Protein AF-A0A2S8FMN2-F1 (afdb_monomer)

Secondary structure (DSSP, 8-state):
---TTSPPHHHHHHHTT----TTPPEEEETTTTEEEETTTS-HHHHHHHHHTT--HHHHHHHHHHHHHHT---GGGHHHHHHHHHH-TT-GGG-GGGS-GGGHHHHHHHHHHHHHHHHHHHHHHHGGGS--

Organism: NCBI:txid124

Structure (mmCIF, N/CA/C/O backbone):
data_AF-A0A2S8FMN2-F1
#
_entry.id   AF-A0A2S8FMN2-F1
#
loop_
_atom_site.group_PDB
_atom_site.id
_atom_site.type_symbol
_atom_site.label_atom_id
_atom_site.label_alt_id
_atom_site.label_comp_id
_atom_site.label_asym_id
_atom_site.label_entity_id
_atom_site.label_seq_id
_atom_site.pdbx_PDB_ins_code
_atom_site.Cartn_x
_atom_site.Cartn_y
_atom_site.Cartn_z
_atom_site.occupancy
_atom_site.B_iso_or_equiv
_atom_site.auth_seq_id
_atom_site.auth_comp_id
_atom_site.auth_asym_id
_atom_site.auth_atom_id
_atom_site.pdbx_PDB_model_num
ATOM 1 N N . MET A 1 1 ? -22.040 7.533 -7.690 1.00 40.31 1 MET A N 1
ATOM 2 C CA . MET A 1 1 ? -21.373 7.038 -8.915 1.00 40.31 1 MET A CA 1
ATOM 3 C C . MET A 1 1 ? -20.176 6.233 -8.453 1.00 40.31 1 MET A C 1
ATOM 5 O O . MET A 1 1 ? -19.415 6.771 -7.662 1.00 40.31 1 MET A O 1
ATOM 9 N N . ASN A 1 2 ? -20.034 4.972 -8.866 1.00 47.88 2 ASN A N 1
ATOM 10 C CA . ASN A 1 2 ? -18.828 4.205 -8.551 1.00 47.88 2 ASN A CA 1
ATOM 11 C C . ASN A 1 2 ? -17.674 4.810 -9.349 1.00 47.88 2 ASN A C 1
ATOM 13 O O . ASN A 1 2 ? -17.730 4.845 -10.579 1.00 47.88 2 ASN A O 1
ATOM 17 N N . HIS A 1 3 ? -16.672 5.348 -8.658 1.00 57.38 3 HIS A N 1
ATOM 18 C CA . HIS A 1 3 ? -15.446 5.790 -9.309 1.00 57.38 3 HIS A CA 1
ATOM 19 C C . HIS A 1 3 ? -14.812 4.557 -9.979 1.00 57.38 3 HIS A C 1
ATOM 21 O O . HIS A 1 3 ? -14.766 3.506 -9.341 1.00 57.38 3 HIS A O 1
ATOM 27 N N . PRO A 1 4 ? -14.294 4.630 -11.220 1.00 69.88 4 PRO A N 1
ATOM 28 C CA . PRO A 1 4 ? -13.715 3.465 -11.911 1.00 69.88 4 PRO A CA 1
ATOM 29 C C . PRO A 1 4 ? -12.499 2.846 -11.195 1.00 69.88 4 PRO A C 1
ATOM 31 O O . PRO A 1 4 ? -11.974 1.826 -11.631 1.00 69.88 4 PRO A O 1
ATOM 34 N N . TRP A 1 5 ? -12.055 3.462 -10.101 1.00 80.75 5 TRP A N 1
ATOM 35 C CA . TRP A 1 5 ? -10.858 3.114 -9.352 1.00 80.75 5 TRP A CA 1
ATOM 36 C C . TRP A 1 5 ? -11.157 2.512 -7.974 1.00 80.75 5 TRP A C 1
ATOM 38 O O . TRP A 1 5 ? -10.211 2.305 -7.228 1.00 80.75 5 TRP A O 1
ATOM 48 N N . THR A 1 6 ? -12.422 2.246 -7.614 1.00 93.44 6 THR A N 1
ATOM 49 C CA . THR A 1 6 ? -12.790 1.607 -6.334 1.00 93.44 6 THR A CA 1
ATOM 50 C C . THR A 1 6 ? -12.720 0.081 -6.406 1.00 93.44 6 THR A C 1
ATOM 52 O O . THR A 1 6 ? -12.839 -0.520 -7.478 1.00 93.44 6 THR A O 1
ATOM 55 N N . PHE A 1 7 ? -12.547 -0.567 -5.257 1.00 96.00 7 PHE A N 1
ATOM 56 C CA . PHE A 1 7 ? -12.571 -2.020 -5.140 1.00 96.00 7 PHE A CA 1
ATOM 57 C C . PHE A 1 7 ? -13.982 -2.580 -5.356 1.00 96.00 7 PHE A C 1
ATOM 59 O O . PHE A 1 7 ? -14.956 -1.985 -4.874 1.00 96.00 7 PHE A O 1
ATOM 66 N N . PRO A 1 8 ? -14.107 -3.738 -6.031 1.00 95.06 8 PRO A N 1
ATOM 67 C CA . PRO A 1 8 ? -15.348 -4.499 -6.048 1.00 95.06 8 PRO A CA 1
ATOM 68 C C . PRO A 1 8 ? -15.631 -5.088 -4.657 1.00 95.06 8 PRO A C 1
ATOM 70 O O . PRO A 1 8 ? -14.708 -5.361 -3.888 1.00 95.06 8 PRO A O 1
ATOM 73 N N . GLU A 1 9 ? -16.906 -5.333 -4.349 1.00 96.00 9 GLU A N 1
ATOM 74 C CA . GLU A 1 9 ? -17.330 -5.839 -3.031 1.00 96.00 9 GLU A CA 1
ATOM 75 C C . GLU A 1 9 ? -16.661 -7.169 -2.659 1.00 96.00 9 GLU A C 1
ATOM 77 O O . GLU A 1 9 ? -16.326 -7.382 -1.501 1.00 96.00 9 GLU A O 1
ATOM 82 N N . GLU A 1 10 ? -16.396 -8.044 -3.631 1.00 97.12 10 GLU A N 1
ATOM 83 C CA . GLU A 1 10 ? -15.685 -9.305 -3.391 1.00 97.12 10 GLU A CA 1
ATOM 84 C C . GLU A 1 10 ? -14.276 -9.078 -2.820 1.00 97.12 10 GLU A C 1
ATOM 86 O O . GLU A 1 10 ? -13.865 -9.763 -1.886 1.00 97.12 10 GLU A O 1
ATOM 91 N N . VAL A 1 11 ? -13.559 -8.059 -3.309 1.00 97.69 11 VAL A N 1
ATOM 92 C CA . VAL A 1 11 ? -12.251 -7.687 -2.754 1.00 97.69 11 VAL A CA 1
ATOM 93 C C . VAL A 1 11 ? -12.418 -7.088 -1.363 1.00 97.69 11 VAL A C 1
ATOM 95 O O . VAL A 1 11 ? -11.696 -7.477 -0.449 1.00 97.69 11 VAL A O 1
ATOM 98 N N . LEU A 1 12 ? -13.391 -6.194 -1.166 1.00 98.31 12 LEU A N 1
ATOM 99 C CA . LEU A 1 12 ? -13.661 -5.595 0.147 1.00 98.31 12 LEU A CA 1
ATOM 100 C C . LEU A 1 12 ? -13.991 -6.661 1.199 1.00 98.31 12 LEU A C 1
ATOM 102 O O . LEU A 1 12 ? -13.488 -6.594 2.317 1.00 98.31 12 LEU A O 1
ATOM 106 N N . ALA A 1 13 ? -14.771 -7.684 0.843 1.00 98.31 13 ALA A N 1
ATOM 107 C CA . ALA A 1 13 ? -15.100 -8.795 1.729 1.00 98.31 13 ALA A CA 1
ATOM 108 C C . ALA A 1 13 ? -13.857 -9.570 2.202 1.00 98.31 13 ALA A C 1
ATOM 110 O O . ALA A 1 13 ? -13.825 -10.017 3.351 1.00 98.31 13 ALA A O 1
ATOM 111 N N . ILE A 1 14 ? -12.833 -9.693 1.352 1.00 98.38 14 ILE A N 1
ATOM 112 C CA . ILE A 1 14 ? -11.540 -10.297 1.705 1.00 98.38 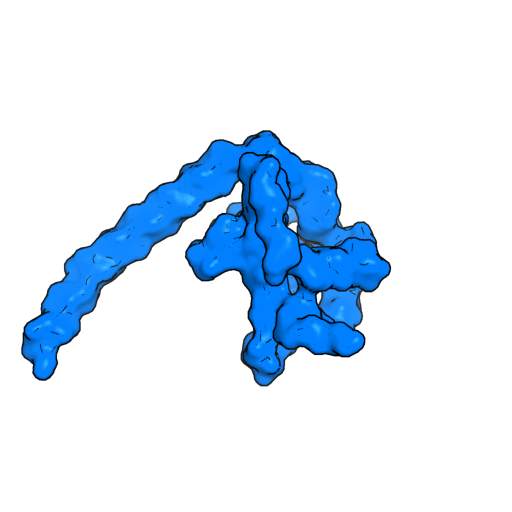14 ILE A CA 1
ATOM 113 C C . ILE A 1 14 ? -10.718 -9.324 2.560 1.00 98.38 14 ILE A C 1
ATOM 115 O O . ILE A 1 14 ? -10.200 -9.706 3.608 1.00 98.38 14 ILE A O 1
ATOM 119 N N . LEU A 1 15 ? -10.631 -8.050 2.165 1.00 98.50 15 LEU A N 1
ATOM 120 C CA . LEU A 1 15 ? -9.837 -7.046 2.882 1.00 98.50 15 LEU A CA 1
ATOM 121 C C . LEU A 1 15 ? -10.352 -6.794 4.305 1.00 98.50 15 LEU A C 1
ATOM 123 O O . LEU A 1 15 ? -9.543 -6.625 5.217 1.00 98.50 15 LEU A O 1
ATOM 127 N N . ARG A 1 16 ? -11.668 -6.876 4.545 1.00 98.44 16 ARG A N 1
ATOM 128 C CA . ARG A 1 16 ? -12.260 -6.809 5.898 1.00 98.44 16 ARG A CA 1
ATOM 129 C C . ARG A 1 16 ? -11.761 -7.907 6.845 1.00 98.44 16 ARG A C 1
ATOM 131 O O . ARG A 1 16 ? -11.873 -7.740 8.055 1.00 98.44 16 ARG A O 1
ATOM 138 N N . GLN A 1 17 ? -11.237 -9.013 6.316 1.00 98.06 17 GLN A N 1
ATOM 139 C CA . GLN A 1 17 ? -10.736 -10.148 7.099 1.00 98.06 17 GLN A CA 1
ATOM 140 C C . GLN A 1 17 ? -9.226 -10.077 7.351 1.00 98.06 17 GLN A C 1
ATOM 142 O O . GLN A 1 17 ? -8.693 -10.898 8.095 1.00 98.06 17 GLN A O 1
ATOM 147 N N . THR A 1 18 ? -8.526 -9.120 6.735 1.00 98.00 18 THR A N 1
ATOM 148 C CA . THR A 1 18 ? -7.088 -8.943 6.957 1.00 98.00 18 THR A CA 1
ATOM 149 C C . THR A 1 18 ? -6.805 -8.558 8.404 1.00 98.00 18 THR A C 1
ATOM 151 O O . THR A 1 18 ? -7.567 -7.838 9.051 1.00 98.00 18 THR A O 1
ATOM 154 N N . THR A 1 19 ? -5.682 -9.045 8.919 1.00 97.62 19 THR A N 1
ATOM 155 C CA . THR A 1 19 ? -5.243 -8.784 10.287 1.00 97.62 19 THR A CA 1
ATOM 156 C C . THR A 1 19 ? -3.818 -8.284 10.268 1.00 97.62 19 THR A C 1
ATOM 158 O O . THR A 1 19 ? -2.989 -8.804 9.525 1.00 97.62 19 THR A O 1
ATOM 161 N N . TRP A 1 20 ? -3.530 -7.301 11.113 1.00 97.81 20 TRP A N 1
ATOM 162 C CA . TRP A 1 20 ? -2.186 -6.760 11.242 1.00 97.81 20 TRP A CA 1
ATOM 163 C C . TRP A 1 20 ? -1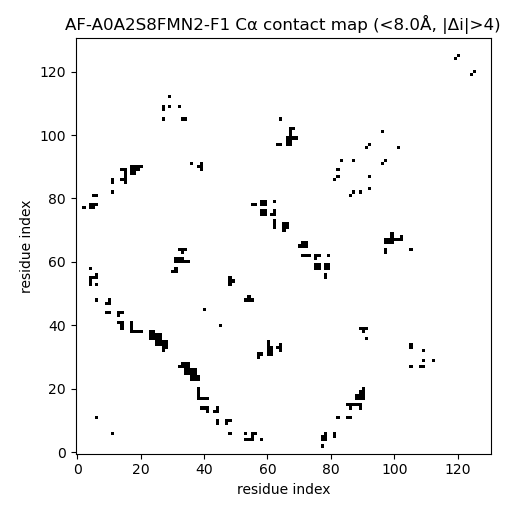.193 -7.836 11.687 1.00 97.81 20 TRP A C 1
ATOM 165 O O . TRP A 1 20 ? -1.401 -8.496 12.706 1.00 97.81 20 TRP A O 1
ATOM 175 N N . ASP A 1 21 ? -0.091 -7.950 10.950 1.00 97.75 21 ASP A N 1
ATOM 176 C CA . ASP A 1 21 ? 1.053 -8.773 11.315 1.00 97.75 21 ASP A CA 1
ATOM 177 C C . ASP A 1 21 ? 2.264 -7.874 11.643 1.00 97.75 21 ASP A C 1
ATOM 179 O O . ASP A 1 21 ? 2.783 -7.179 10.762 1.00 97.75 21 ASP A O 1
ATOM 183 N N . PRO A 1 22 ? 2.777 -7.874 12.891 1.00 96.44 22 PRO A N 1
ATOM 184 C CA . PRO A 1 22 ? 3.993 -7.136 13.238 1.00 96.44 22 PRO A CA 1
ATOM 185 C C . PRO A 1 22 ? 5.243 -7.635 12.497 1.00 96.44 22 PRO A C 1
ATOM 187 O O . PRO A 1 22 ? 6.257 -6.940 12.488 1.00 96.44 22 PRO A O 1
ATOM 190 N N . LYS A 1 23 ? 5.196 -8.829 11.894 1.00 97.75 23 LYS A N 1
ATOM 191 C CA . LYS A 1 23 ? 6.275 -9.409 11.083 1.00 97.75 23 LYS A CA 1
ATOM 192 C C . LYS A 1 23 ? 6.076 -9.189 9.582 1.00 97.75 23 LYS A C 1
ATOM 194 O O . LYS A 1 23 ? 6.871 -9.713 8.799 1.00 97.75 23 LYS A O 1
ATOM 199 N N . ALA A 1 24 ? 5.059 -8.422 9.179 1.00 98.19 24 ALA A N 1
ATOM 200 C CA . ALA A 1 24 ? 4.801 -8.134 7.777 1.00 98.19 24 ALA A CA 1
ATOM 201 C C . ALA A 1 24 ? 6.025 -7.498 7.107 1.00 98.19 24 ALA A C 1
ATOM 203 O O . ALA A 1 24 ? 6.618 -6.538 7.608 1.00 98.19 24 ALA A O 1
ATOM 204 N N . ILE A 1 25 ? 6.388 -8.029 5.944 1.00 97.75 25 ILE A N 1
ATOM 205 C CA . ILE A 1 25 ? 7.535 -7.560 5.173 1.00 97.75 25 ILE A CA 1
ATOM 206 C C . ILE A 1 25 ? 7.083 -6.383 4.313 1.00 97.75 25 ILE A C 1
ATOM 208 O O . ILE A 1 25 ? 6.088 -6.485 3.598 1.00 97.75 25 ILE A O 1
ATOM 212 N N . CYS A 1 26 ? 7.834 -5.284 4.368 1.00 97.69 26 CYS A N 1
ATOM 213 C CA . CYS A 1 26 ? 7.642 -4.127 3.500 1.00 97.69 26 CYS A CA 1
ATOM 214 C C . CYS A 1 26 ? 8.412 -4.319 2.186 1.00 97.69 26 CYS A C 1
ATOM 216 O O . CYS A 1 26 ? 9.622 -4.564 2.192 1.00 97.69 26 CYS A O 1
ATOM 218 N N . ILE A 1 27 ? 7.713 -4.191 1.063 1.00 96.88 27 ILE A N 1
ATOM 219 C CA . ILE A 1 27 ? 8.267 -4.214 -0.290 1.00 96.88 27 ILE A CA 1
ATOM 220 C C . ILE A 1 27 ? 7.874 -2.941 -1.041 1.00 96.88 27 ILE A C 1
ATOM 222 O O . ILE A 1 27 ? 6.924 -2.253 -0.684 1.00 96.88 27 ILE A O 1
ATOM 22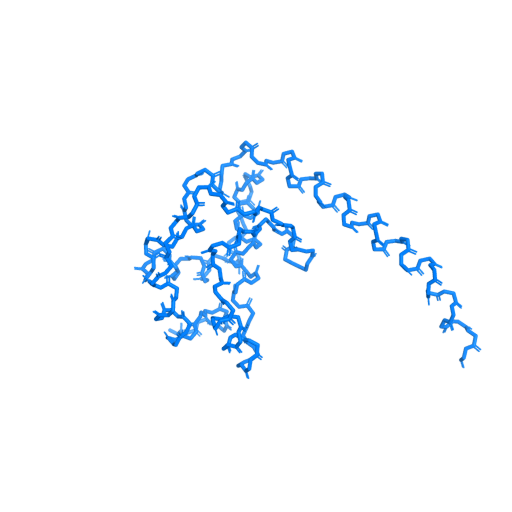6 N N . PHE A 1 28 ? 8.611 -2.620 -2.101 1.00 97.69 28 PHE A N 1
ATOM 227 C CA . PHE A 1 28 ? 8.313 -1.479 -2.962 1.00 97.69 28 PHE A CA 1
ATOM 228 C C . PHE A 1 28 ? 7.625 -1.945 -4.242 1.00 97.69 28 PHE A C 1
ATOM 230 O O . PHE A 1 28 ? 8.193 -2.750 -4.986 1.00 97.69 28 PHE A O 1
ATOM 237 N N . ASP A 1 29 ? 6.427 -1.424 -4.508 1.00 96.94 29 ASP A N 1
ATOM 238 C CA . ASP A 1 29 ? 5.740 -1.609 -5.782 1.00 96.94 29 ASP A CA 1
ATOM 239 C C . ASP A 1 29 ? 6.172 -0.513 -6.761 1.00 96.94 29 ASP A C 1
ATOM 241 O O . ASP A 1 29 ? 5.757 0.643 -6.663 1.00 96.94 29 ASP A O 1
ATOM 245 N N . GLY A 1 30 ? 7.021 -0.883 -7.720 1.00 95.25 30 GLY A N 1
ATOM 246 C CA . GLY A 1 30 ? 7.605 0.070 -8.665 1.00 95.25 30 GLY A CA 1
ATOM 247 C C . GLY A 1 30 ? 6.615 0.689 -9.651 1.00 95.25 30 GLY A C 1
ATOM 248 O O . GLY A 1 30 ? 6.911 1.743 -10.203 1.00 95.25 30 GLY A O 1
ATOM 249 N N . VAL A 1 31 ? 5.447 0.073 -9.866 1.00 93.94 31 VAL A N 1
ATOM 250 C CA . VAL A 1 31 ? 4.421 0.616 -10.772 1.00 93.94 31 VAL A CA 1
ATOM 251 C C . VAL A 1 31 ? 3.623 1.724 -10.092 1.00 93.94 31 VAL A C 1
ATOM 253 O O . VAL A 1 31 ? 3.355 2.753 -10.705 1.00 93.94 31 VAL A O 1
ATOM 256 N N . SER A 1 32 ? 3.259 1.529 -8.827 1.00 95.69 32 SER A N 1
ATOM 257 C CA . SER A 1 32 ? 2.525 2.524 -8.036 1.00 95.69 32 SER A CA 1
ATOM 258 C C . SER A 1 32 ? 3.448 3.562 -7.400 1.00 95.69 32 SER A C 1
ATOM 260 O O . SER A 1 32 ? 2.985 4.614 -6.969 1.00 95.69 32 SER A O 1
ATOM 262 N N . GLY A 1 33 ? 4.746 3.257 -7.300 1.00 97.00 33 GLY A N 1
ATOM 263 C CA . GLY A 1 33 ? 5.722 4.082 -6.596 1.00 97.00 33 GLY A CA 1
ATOM 264 C C . GLY A 1 33 ? 5.517 4.086 -5.079 1.00 97.00 33 GLY A C 1
ATOM 265 O O . GLY A 1 33 ? 5.880 5.061 -4.430 1.00 97.00 33 GLY A O 1
ATOM 266 N N . GLY A 1 34 ? 4.913 3.033 -4.517 1.00 97.62 34 GLY A N 1
ATOM 267 C CA . GLY A 1 34 ? 4.501 2.972 -3.113 1.00 97.62 34 GLY A CA 1
ATOM 268 C C . GLY A 1 34 ? 5.081 1.788 -2.345 1.00 97.62 34 GLY A C 1
ATOM 269 O O . GLY A 1 34 ? 5.528 0.796 -2.921 1.00 97.62 34 GLY A O 1
ATOM 270 N N . LEU A 1 35 ? 5.067 1.899 -1.017 1.00 98.44 35 LEU A N 1
ATOM 271 C CA . LEU A 1 35 ? 5.404 0.806 -0.101 1.00 98.44 35 LEU A CA 1
ATOM 272 C C . LEU A 1 35 ? 4.184 -0.089 0.096 1.00 98.44 35 LEU A C 1
ATOM 274 O O . LEU A 1 35 ? 3.089 0.439 0.260 1.00 98.44 35 LEU A O 1
ATOM 278 N N . LEU A 1 36 ? 4.375 -1.403 0.111 1.00 98.19 36 LEU A N 1
ATOM 279 C CA . LEU A 1 36 ? 3.355 -2.439 0.268 1.00 98.19 36 LEU A CA 1
ATOM 280 C C . LEU A 1 36 ? 3.808 -3.425 1.351 1.00 98.19 36 LEU A C 1
ATOM 282 O O . LEU A 1 36 ? 4.937 -3.910 1.307 1.00 98.19 36 LEU A O 1
ATOM 286 N N . TRP A 1 37 ? 2.930 -3.754 2.296 1.00 98.50 37 TRP A N 1
ATOM 287 C CA . TRP A 1 37 ? 3.211 -4.754 3.328 1.00 98.50 37 TRP A CA 1
ATOM 288 C C . TRP A 1 37 ? 2.540 -6.087 3.005 1.00 98.50 37 TRP A C 1
ATOM 290 O O . TRP A 1 37 ? 1.437 -6.130 2.462 1.00 98.50 37 TRP A O 1
ATOM 300 N N . SER A 1 38 ? 3.204 -7.187 3.360 1.00 98.06 38 SER A N 1
ATOM 301 C CA . SER A 1 38 ? 2.765 -8.544 3.011 1.00 98.06 38 SER A CA 1
ATOM 302 C C . SER A 1 38 ? 1.426 -8.976 3.6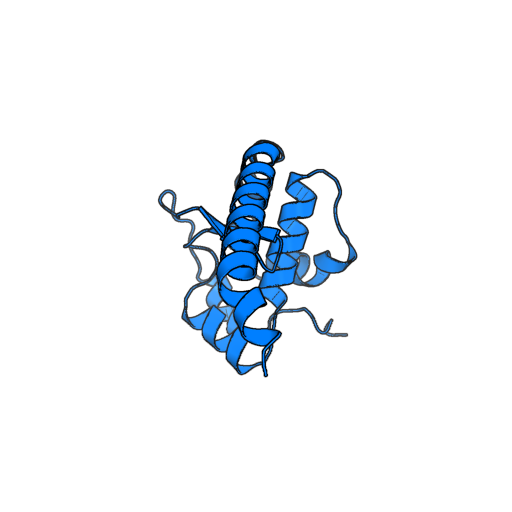25 1.00 98.06 38 SER A C 1
ATOM 304 O O . SER A 1 38 ? 0.862 -9.968 3.179 1.00 98.06 38 SER A O 1
ATOM 306 N N . ASP A 1 39 ? 0.923 -8.267 4.637 1.00 98.31 39 ASP A N 1
ATOM 307 C CA . ASP A 1 39 ? -0.361 -8.528 5.304 1.00 98.31 39 ASP A CA 1
ATOM 308 C C . ASP A 1 39 ? -1.530 -7.691 4.747 1.00 98.31 39 ASP A C 1
ATOM 310 O O . ASP A 1 39 ? -2.656 -7.804 5.226 1.00 98.31 39 ASP A O 1
ATOM 314 N N . GLU A 1 40 ? -1.288 -6.839 3.747 1.00 98.19 40 GLU A N 1
ATOM 315 C CA . GLU A 1 40 ? -2.295 -5.899 3.244 1.00 98.19 40 GLU A CA 1
ATOM 316 C C . GLU A 1 40 ? -3.207 -6.485 2.173 1.00 98.19 40 GLU A C 1
ATOM 318 O O . GLU A 1 40 ? -4.397 -6.180 2.146 1.00 98.19 40 GLU A O 1
ATOM 323 N N . TYR A 1 41 ? -2.663 -7.302 1.277 1.00 97.25 41 TYR A N 1
ATOM 324 C CA . TYR A 1 41 ? -3.404 -7.838 0.141 1.00 97.25 41 TYR A CA 1
ATOM 325 C C . TYR A 1 41 ? -3.187 -9.346 0.049 1.00 97.25 41 TYR A C 1
ATOM 327 O O . TYR A 1 41 ? -2.201 -9.787 -0.550 1.00 97.25 41 TYR A O 1
ATOM 335 N N . PRO A 1 42 ? -4.099 -10.147 0.631 1.00 97.12 42 PRO A N 1
ATOM 336 C CA . PRO A 1 42 ? -4.085 -11.591 0.466 1.00 97.12 42 PRO A CA 1
ATOM 337 C C . PRO A 1 42 ? -4.089 -11.981 -1.023 1.00 97.12 42 PRO A C 1
ATOM 339 O O . PRO A 1 42 ? -4.685 -11.262 -1.839 1.00 97.12 42 PRO A O 1
ATOM 342 N N . PRO A 1 43 ? -3.460 -13.108 -1.405 1.00 96.81 43 PRO A N 1
ATOM 343 C CA . PRO A 1 43 ? -3.422 -13.569 -2.794 1.00 96.81 43 PRO A CA 1
ATOM 344 C C . PRO A 1 43 ? -4.801 -13.636 -3.463 1.00 96.81 43 PRO A C 1
ATOM 346 O O . PRO A 1 43 ? -4.924 -13.333 -4.649 1.00 96.81 43 PRO A O 1
ATOM 349 N N . GLU A 1 44 ? -5.843 -13.971 -2.704 1.00 97.56 44 GLU A N 1
ATOM 350 C CA . GLU A 1 44 ? -7.229 -14.051 -3.160 1.00 97.56 44 GLU A CA 1
ATOM 351 C C . GLU A 1 44 ? -7.760 -12.679 -3.594 1.00 97.56 44 GLU A C 1
ATOM 353 O O . GLU A 1 44 ? -8.327 -12.551 -4.678 1.00 97.56 44 GLU A O 1
ATOM 358 N N . ALA A 1 45 ? -7.511 -11.627 -2.805 1.00 97.00 45 ALA A N 1
ATOM 359 C CA . ALA A 1 45 ? -7.906 -10.262 -3.160 1.00 97.00 45 ALA A CA 1
ATOM 360 C C . ALA A 1 45 ? -7.199 -9.799 -4.442 1.00 97.00 45 ALA A C 1
ATOM 362 O O . ALA A 1 45 ? -7.818 -9.209 -5.330 1.00 97.00 45 ALA A O 1
ATOM 363 N N . MET A 1 46 ? -5.906 -10.113 -4.568 1.00 95.81 46 MET A N 1
ATOM 364 C CA . MET A 1 46 ? -5.123 -9.778 -5.759 1.00 95.81 46 MET A CA 1
ATOM 365 C C . MET A 1 46 ? -5.621 -10.524 -7.000 1.00 95.81 46 MET A C 1
ATOM 367 O O . MET A 1 46 ? -5.723 -9.924 -8.070 1.00 95.81 46 MET A O 1
ATOM 371 N N . ALA A 1 47 ? -5.986 -11.801 -6.869 1.00 96.38 47 ALA A N 1
ATOM 372 C CA . ALA A 1 47 ? -6.549 -12.587 -7.963 1.00 96.38 47 ALA A CA 1
ATOM 373 C C . ALA A 1 47 ? -7.866 -11.987 -8.489 1.00 96.38 47 ALA A C 1
ATOM 375 O O . ALA A 1 47 ? -8.053 -11.872 -9.705 1.00 96.38 47 ALA A O 1
ATOM 376 N N . VAL A 1 48 ? -8.752 -11.535 -7.595 1.00 95.88 48 VAL A N 1
ATOM 377 C CA . VAL A 1 48 ? -10.003 -10.863 -7.983 1.00 95.88 48 VAL A CA 1
ATOM 378 C C . VAL A 1 48 ? -9.714 -9.526 -8.675 1.00 95.88 48 VAL A C 1
ATOM 380 O O . VAL A 1 48 ? -10.264 -9.261 -9.746 1.00 95.88 48 VAL A O 1
ATOM 383 N N . CYS A 1 49 ? -8.795 -8.712 -8.144 1.00 93.81 49 CYS A N 1
ATOM 384 C CA . CYS A 1 49 ? -8.365 -7.471 -8.799 1.00 93.81 49 CYS A CA 1
ATOM 385 C C . CYS A 1 49 ? -7.861 -7.724 -10.231 1.00 93.81 49 CYS A C 1
ATOM 387 O O . CYS A 1 49 ? -8.318 -7.079 -11.173 1.00 93.81 49 CYS A O 1
ATOM 389 N N . PHE A 1 50 ? -6.972 -8.703 -10.427 1.00 93.19 50 PHE A N 1
ATOM 390 C CA . PHE A 1 50 ? -6.418 -8.992 -11.753 1.00 93.19 50 PHE A CA 1
ATOM 391 C C . PHE A 1 50 ? -7.458 -9.544 -12.730 1.00 93.19 50 PHE A C 1
ATOM 393 O O . PHE A 1 50 ? -7.506 -9.101 -13.876 1.00 93.19 50 PHE A O 1
ATOM 400 N N . SER A 1 51 ? -8.310 -10.473 -12.290 1.00 94.31 51 SER A N 1
ATOM 401 C CA . SER A 1 51 ? -9.349 -11.060 -13.150 1.00 94.31 51 SER A CA 1
ATOM 402 C C . SER A 1 51 ? -10.412 -10.047 -13.589 1.00 94.31 51 SER A C 1
ATOM 404 O O . SER A 1 51 ? -10.968 -10.174 -14.678 1.00 94.31 51 SER A O 1
ATOM 406 N N . SER A 1 52 ? -10.644 -9.004 -12.788 1.00 91.06 52 SER A N 1
ATOM 407 C CA . SER A 1 52 ? -11.577 -7.913 -13.094 1.00 91.06 52 SER A CA 1
ATOM 408 C C . SER A 1 52 ? -10.925 -6.703 -13.777 1.00 91.06 52 SER A C 1
ATOM 410 O O . SER A 1 5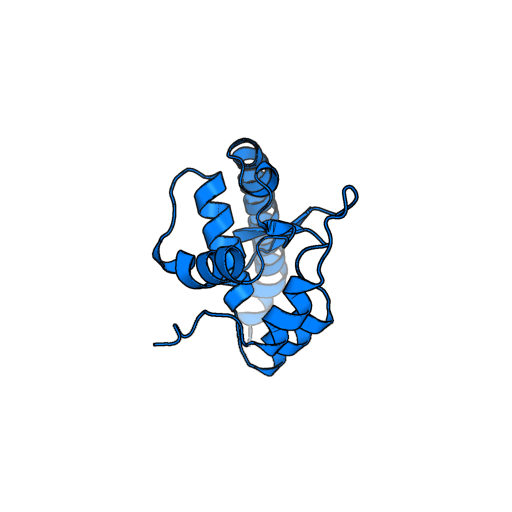2 ? -11.599 -5.698 -14.001 1.00 91.06 52 SER A O 1
ATOM 412 N N . ASN A 1 53 ? -9.630 -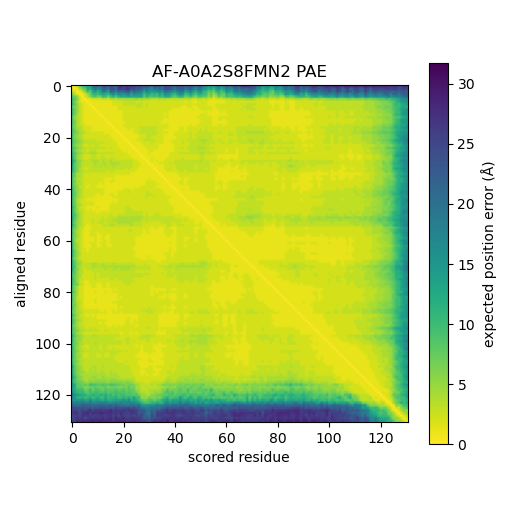6.778 -14.120 1.00 91.62 53 ASN A N 1
ATOM 413 C CA . ASN A 1 53 ? -8.836 -5.648 -14.621 1.00 91.62 53 ASN A CA 1
ATOM 414 C C . ASN A 1 53 ? -8.954 -4.396 -13.721 1.00 91.62 53 ASN A C 1
ATOM 416 O O . ASN A 1 53 ? -8.977 -3.258 -14.195 1.00 91.62 53 ASN A O 1
ATOM 420 N N . ASN A 1 54 ? -9.060 -4.616 -12.410 1.00 92.94 54 ASN A N 1
ATOM 421 C CA . ASN A 1 54 ? -9.179 -3.579 -11.401 1.00 92.94 54 ASN A CA 1
ATOM 422 C C . ASN A 1 54 ? -7.808 -3.303 -10.769 1.00 92.94 54 ASN A C 1
ATOM 424 O O . ASN A 1 54 ? -7.143 -4.198 -10.246 1.00 92.94 54 ASN A O 1
ATOM 428 N N . TRP A 1 55 ? -7.399 -2.036 -10.797 1.00 93.56 55 TRP A N 1
ATOM 429 C CA . TRP A 1 55 ? -6.095 -1.587 -10.306 1.00 93.56 55 TRP A CA 1
ATOM 430 C C . TRP A 1 55 ? -6.204 -0.683 -9.070 1.00 93.56 55 TRP A C 1
ATOM 432 O O . TRP A 1 55 ? -5.262 0.050 -8.776 1.00 93.56 55 TRP A O 1
ATOM 442 N N . ALA A 1 56 ? -7.322 -0.738 -8.333 1.00 96.06 56 ALA A N 1
ATOM 443 C CA . ALA A 1 56 ? -7.592 0.083 -7.146 1.00 96.06 56 ALA A CA 1
ATOM 444 C C . ALA A 1 56 ? -6.434 0.066 -6.137 1.00 96.06 56 ALA A C 1
ATOM 446 O O . ALA A 1 56 ? -6.003 1.123 -5.677 1.00 96.06 56 ALA A O 1
ATOM 447 N N . PHE A 1 57 ? -5.855 -1.112 -5.872 1.00 96.19 57 PHE A N 1
ATOM 448 C CA . PHE A 1 57 ? -4.727 -1.251 -4.946 1.00 96.19 57 PHE A CA 1
ATOM 449 C C . PHE A 1 57 ? -3.537 -0.362 -5.325 1.00 96.19 57 PHE A C 1
ATOM 451 O O . PHE A 1 57 ? -2.896 0.201 -4.446 1.00 96.19 57 PHE A O 1
ATOM 458 N N . ARG A 1 58 ? -3.262 -0.162 -6.621 1.00 96.25 58 ARG A N 1
ATOM 459 C CA . ARG A 1 58 ? -2.155 0.696 -7.063 1.00 96.25 58 ARG A CA 1
ATOM 460 C C . ARG A 1 58 ? -2.393 2.156 -6.708 1.00 96.25 58 ARG A C 1
ATOM 462 O O . ARG A 1 58 ? -1.480 2.835 -6.249 1.00 96.25 58 ARG A O 1
ATOM 469 N N . TYR A 1 59 ? -3.626 2.625 -6.865 1.00 96.75 59 TYR A N 1
ATOM 470 C CA . TYR A 1 59 ? -4.007 3.982 -6.480 1.00 96.75 59 TYR A CA 1
ATOM 471 C C . TYR A 1 59 ? -3.943 4.176 -4.962 1.00 96.75 59 TYR A C 1
ATOM 473 O O . TYR A 1 59 ? -3.430 5.195 -4.515 1.00 96.75 59 TYR A O 1
ATOM 481 N N . VAL A 1 60 ? -4.333 3.170 -4.169 1.00 97.94 60 VAL A N 1
ATOM 482 C CA . VAL A 1 60 ? -4.150 3.182 -2.704 1.00 97.94 60 VAL A CA 1
ATOM 483 C C . VAL A 1 60 ? -2.674 3.333 -2.333 1.00 97.94 60 VAL A C 1
ATOM 485 O O . VAL A 1 60 ? -2.324 4.179 -1.510 1.00 97.94 60 VAL A O 1
ATOM 488 N N . LEU A 1 61 ? -1.793 2.541 -2.953 1.00 98.19 61 LEU A N 1
ATOM 489 C CA . LEU A 1 61 ? -0.352 2.610 -2.699 1.00 98.19 61 LEU A CA 1
ATOM 490 C C . LEU A 1 61 ? 0.235 3.969 -3.107 1.00 98.19 61 LEU A C 1
ATOM 492 O O . LEU A 1 61 ? 1.038 4.532 -2.362 1.00 98.19 61 LEU A O 1
ATOM 496 N N . ALA A 1 62 ? -0.182 4.509 -4.255 1.00 97.94 62 ALA A N 1
ATOM 497 C CA . ALA A 1 62 ? 0.260 5.810 -4.748 1.00 97.94 62 ALA A CA 1
ATOM 498 C C . ALA A 1 62 ? -0.233 6.968 -3.862 1.00 97.94 62 ALA A C 1
ATOM 500 O O . ALA A 1 62 ? 0.541 7.875 -3.548 1.00 97.94 62 ALA A O 1
ATOM 501 N N . TYR A 1 63 ? -1.489 6.922 -3.405 1.00 98.25 63 TYR A N 1
ATOM 502 C CA . TYR A 1 63 ? -2.027 7.904 -2.465 1.00 98.25 63 TYR A CA 1
ATOM 503 C C . TYR A 1 63 ? -1.263 7.863 -1.140 1.00 98.25 63 TYR A C 1
ATOM 505 O O . TYR A 1 63 ? -0.751 8.887 -0.694 1.00 98.25 63 TYR A O 1
ATOM 513 N N . ARG A 1 64 ? -1.055 6.679 -0.553 1.00 98.44 64 ARG A N 1
ATOM 514 C CA . ARG A 1 64 ? -0.272 6.546 0.686 1.00 98.44 64 ARG A CA 1
ATOM 515 C C . ARG A 1 64 ? 1.164 7.048 0.53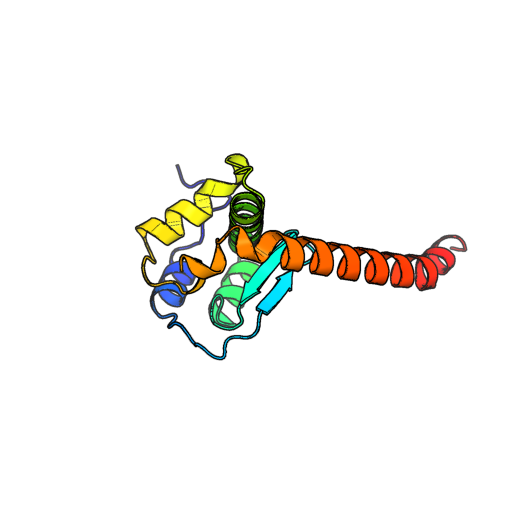6 1.00 98.44 64 ARG A C 1
ATOM 517 O O . ARG A 1 64 ? 1.679 7.700 1.440 1.00 98.44 64 ARG A O 1
ATOM 524 N N . ALA A 1 65 ? 1.810 6.783 -0.598 1.00 98.50 65 ALA A N 1
ATOM 525 C CA . ALA A 1 65 ? 3.136 7.326 -0.890 1.00 98.50 65 ALA A CA 1
ATOM 526 C C . ALA A 1 65 ? 3.136 8.865 -0.881 1.00 98.50 65 ALA A C 1
ATOM 528 O O . ALA A 1 65 ? 4.058 9.474 -0.341 1.00 98.50 65 ALA A O 1
ATOM 529 N N . SER A 1 66 ? 2.081 9.490 -1.409 1.00 98.31 66 SER A N 1
ATOM 530 C CA . SER A 1 66 ? 1.914 10.947 -1.392 1.00 98.31 66 SER A CA 1
ATOM 531 C C . SER A 1 66 ? 1.717 11.514 0.024 1.00 98.31 66 SER A C 1
ATOM 533 O O . SER A 1 66 ? 2.314 12.535 0.367 1.00 98.31 66 SER A O 1
ATOM 535 N N . LEU A 1 67 ? 0.998 10.792 0.897 1.00 98.31 67 LEU A N 1
ATOM 536 C CA . LEU A 1 67 ? 0.875 11.136 2.320 1.00 98.31 67 LEU A CA 1
ATOM 537 C C . LEU A 1 67 ? 2.235 11.094 3.031 1.00 98.31 67 LEU A C 1
ATOM 539 O O . LEU A 1 67 ? 2.597 12.041 3.727 1.00 98.31 67 LEU A O 1
ATOM 543 N N . ILE A 1 68 ? 3.024 10.037 2.801 1.00 98.50 68 ILE A N 1
ATOM 544 C CA . ILE A 1 68 ? 4.386 9.896 3.347 1.00 98.50 68 ILE A CA 1
ATOM 545 C C . ILE A 1 68 ? 5.290 11.055 2.890 1.00 98.50 68 ILE A C 1
ATOM 547 O O . ILE A 1 68 ? 6.157 11.509 3.637 1.00 98.50 68 ILE A O 1
ATOM 551 N N . GLN A 1 69 ? 5.103 11.550 1.666 1.00 97.69 69 GLN A N 1
ATOM 552 C CA . GLN A 1 69 ? 5.867 12.679 1.128 1.00 97.69 69 GLN A CA 1
ATOM 553 C C . GLN A 1 69 ? 5.409 14.041 1.673 1.00 97.69 69 GLN A C 1
ATOM 555 O O . GLN A 1 69 ? 6.178 15.002 1.599 1.00 97.69 69 GLN A O 1
ATOM 560 N N . GLY A 1 70 ? 4.211 14.114 2.262 1.00 97.31 70 GLY A N 1
ATOM 561 C CA . GLY A 1 70 ? 3.599 15.346 2.764 1.00 97.31 70 GLY A CA 1
ATOM 562 C C . GLY A 1 70 ? 2.869 16.165 1.697 1.00 97.31 70 GLY A C 1
ATOM 563 O O . GLY A 1 70 ? 2.498 17.304 1.967 1.00 97.31 70 GLY A O 1
ATOM 564 N N . GLU A 1 71 ? 2.652 15.602 0.507 1.00 96.81 71 GLU A N 1
ATOM 565 C CA . GLU A 1 71 ? 1.993 16.258 -0.629 1.00 96.81 71 GLU A CA 1
ATOM 566 C C . GLU A 1 71 ? 0.878 15.341 -1.162 1.00 96.81 71 GLU A C 1
ATOM 568 O O . GLU A 1 71 ? 1.104 14.612 -2.130 1.00 96.81 71 GLU A O 1
ATOM 573 N N . PRO A 1 72 ? -0.308 15.311 -0.516 1.00 96.88 72 PRO A N 1
ATOM 574 C CA . PRO A 1 72 ? -1.393 14.409 -0.891 1.00 96.88 72 PRO A CA 1
ATOM 575 C C . PRO A 1 72 ? -1.831 14.580 -2.349 1.00 96.88 72 PRO A C 1
ATOM 577 O O . PRO A 1 72 ? -2.088 15.689 -2.820 1.00 96.88 72 PRO A O 1
ATOM 580 N N . ARG A 1 73 ? -1.946 13.459 -3.060 1.00 96.88 73 ARG A N 1
ATOM 581 C CA . ARG A 1 73 ? -2.394 13.393 -4.455 1.00 96.88 73 ARG A CA 1
ATOM 582 C C . ARG A 1 73 ? -3.860 12.998 -4.524 1.00 96.88 73 ARG A C 1
ATOM 584 O O . ARG A 1 73 ? -4.188 11.824 -4.693 1.00 96.88 73 ARG A O 1
ATOM 591 N N . GLU A 1 74 ? -4.738 13.980 -4.351 1.00 96.19 74 GLU A N 1
ATOM 592 C CA . GLU A 1 74 ? -6.188 13.770 -4.226 1.00 96.19 74 GLU A CA 1
ATOM 593 C C . GLU A 1 74 ? -6.825 13.066 -5.432 1.00 96.19 74 GLU A C 1
ATOM 595 O O . GLU A 1 74 ? -7.879 12.454 -5.304 1.00 96.19 74 GLU A O 1
ATOM 600 N N . GLU A 1 75 ? -6.179 13.053 -6.601 1.00 94.75 75 GLU A N 1
ATOM 601 C CA . GLU A 1 75 ? -6.650 12.259 -7.738 1.00 94.75 75 GLU A CA 1
ATOM 602 C C . GLU A 1 75 ? -6.669 10.736 -7.469 1.00 94.75 75 GLU A C 1
ATOM 604 O O . GLU A 1 75 ? -7.307 9.987 -8.214 1.00 94.75 75 GLU A O 1
ATOM 609 N N . PHE A 1 76 ? -5.987 10.272 -6.415 1.00 95.12 76 PHE A N 1
ATOM 610 C CA . PHE A 1 76 ? -5.887 8.865 -6.013 1.00 95.12 76 PHE A CA 1
ATOM 611 C C . PHE A 1 76 ? -6.598 8.527 -4.695 1.00 95.12 76 PHE A C 1
ATOM 613 O O . PHE A 1 76 ? -6.537 7.374 -4.265 1.00 95.12 76 PHE A O 1
ATOM 620 N N . SER A 1 77 ? -7.280 9.483 -4.056 1.00 96.31 77 SER A N 1
ATOM 621 C CA . SER A 1 77 ? -7.887 9.281 -2.731 1.00 96.31 77 SER A CA 1
ATOM 622 C C . SER A 1 77 ? -9.091 8.335 -2.745 1.00 96.31 77 SER A C 1
ATOM 624 O O . SER A 1 77 ? -9.297 7.595 -1.792 1.00 96.31 77 SER A O 1
ATOM 626 N N . ALA A 1 78 ? -9.850 8.263 -3.842 1.00 96.75 78 ALA A N 1
ATOM 627 C CA . ALA A 1 78 ? -11.123 7.531 -3.878 1.00 96.75 78 ALA A CA 1
ATOM 628 C C . ALA A 1 78 ? -11.076 6.069 -3.351 1.00 96.75 78 ALA A C 1
ATOM 630 O O . ALA A 1 78 ? -11.890 5.725 -2.492 1.00 96.75 78 ALA A O 1
ATOM 631 N N . PRO A 1 79 ? -10.169 5.177 -3.803 1.00 97.06 79 PRO A N 1
ATOM 632 C CA . PRO A 1 79 ? -10.073 3.835 -3.224 1.00 97.06 79 PRO A CA 1
ATOM 633 C C . PRO A 1 79 ? -9.478 3.809 -1.814 1.00 97.06 79 PRO A C 1
ATOM 635 O O . PRO A 1 79 ? -9.757 2.874 -1.069 1.00 97.06 79 PRO A O 1
ATOM 638 N N . TRP A 1 80 ? -8.674 4.803 -1.431 1.00 97.81 80 TRP A N 1
ATOM 639 C CA . TRP A 1 80 ? -8.198 4.938 -0.055 1.00 97.81 80 TRP A CA 1
ATOM 640 C C . TRP A 1 80 ? -9.362 5.246 0.892 1.00 97.81 80 TRP A C 1
ATOM 642 O O . TRP A 1 80 ? -9.562 4.523 1.866 1.00 97.81 80 TRP A O 1
ATOM 652 N N . ASP A 1 81 ? -10.180 6.243 0.556 1.00 97.88 81 ASP A N 1
ATOM 653 C CA . ASP A 1 81 ? -11.360 6.638 1.329 1.00 97.88 81 ASP A CA 1
ATOM 654 C C . ASP A 1 81 ? -12.354 5.480 1.463 1.00 97.88 81 ASP A C 1
ATOM 656 O O . ASP A 1 81 ? -12.900 5.239 2.540 1.00 97.88 81 ASP A O 1
ATOM 660 N N . GLN A 1 82 ? -12.519 4.687 0.399 1.00 98.12 82 GLN A N 1
ATOM 661 C CA . GLN A 1 82 ? -13.322 3.467 0.443 1.00 98.12 82 GLN A CA 1
ATOM 662 C C . GLN A 1 82 ? -12.796 2.461 1.478 1.00 98.12 82 GLN A C 1
ATOM 664 O O . GLN A 1 82 ? -13.592 1.852 2.193 1.00 98.12 82 GLN A O 1
ATOM 669 N N . LEU A 1 83 ? -11.477 2.262 1.574 1.00 98.19 83 LEU A N 1
ATOM 670 C CA . LEU A 1 83 ? -10.897 1.371 2.582 1.00 98.19 83 LEU A CA 1
ATOM 671 C C . LEU A 1 83 ? -11.045 1.944 3.992 1.00 98.19 83 LEU A C 1
ATOM 673 O O . LEU A 1 83 ? -11.349 1.183 4.908 1.00 98.19 83 LEU A O 1
ATOM 677 N N . VAL A 1 84 ? -10.897 3.260 4.169 1.00 98.19 84 VAL A N 1
ATOM 678 C CA . VAL A 1 84 ? -11.147 3.932 5.455 1.00 98.19 84 VAL A CA 1
ATOM 679 C C . VAL A 1 84 ? -12.583 3.699 5.925 1.00 98.19 84 VAL A C 1
ATOM 681 O O . VAL A 1 84 ? -12.801 3.352 7.085 1.00 98.19 84 VAL A O 1
ATOM 684 N N . GLU A 1 85 ? -13.557 3.843 5.028 1.00 98.31 85 GLU A N 1
ATOM 685 C CA . GLU A 1 85 ? -14.975 3.668 5.345 1.00 98.31 85 GLU A CA 1
ATOM 686 C C . GLU A 1 85 ? -15.350 2.193 5.561 1.00 98.31 85 GLU A C 1
ATOM 688 O O . GLU A 1 85 ? -16.038 1.851 6.523 1.00 98.31 85 GLU A O 1
ATOM 693 N N . GLN A 1 86 ? -14.912 1.300 4.670 1.00 98.44 86 GLN A N 1
ATOM 694 C CA . GLN A 1 86 ? -15.459 -0.059 4.577 1.00 98.44 86 GLN A CA 1
ATOM 695 C C . GLN A 1 86 ? -14.550 -1.148 5.145 1.00 98.44 86 GLN A C 1
ATOM 697 O O . GLN A 1 86 ? -14.996 -2.286 5.325 1.00 98.44 86 GLN A O 1
ATOM 702 N N . CYS A 1 87 ? -13.280 -0.839 5.390 1.00 98.25 87 CYS A N 1
ATOM 703 C CA . CYS A 1 87 ? -12.265 -1.749 5.917 1.00 98.25 87 CYS A CA 1
ATOM 704 C C . CYS A 1 87 ? -11.399 -1.043 6.984 1.00 98.25 87 CYS A C 1
ATOM 706 O O . CYS A 1 87 ? -10.173 -1.059 6.872 1.00 98.25 87 CYS A O 1
ATOM 708 N N . PRO A 1 88 ? -11.982 -0.455 8.050 1.00 97.88 88 PRO A N 1
ATOM 709 C CA . PRO A 1 88 ? -11.244 0.399 8.993 1.00 97.88 88 PRO A CA 1
ATOM 710 C C . PRO A 1 88 ? -10.118 -0.322 9.755 1.00 97.88 88 PRO A C 1
ATOM 712 O O . PRO A 1 88 ? -9.216 0.321 10.282 1.00 97.88 88 PRO A O 1
ATOM 715 N N . ASN A 1 89 ? -10.153 -1.658 9.803 1.00 97.31 89 ASN A N 1
ATOM 716 C CA . ASN A 1 89 ? -9.123 -2.491 10.431 1.00 97.31 89 ASN A CA 1
ATOM 717 C C . ASN A 1 89 ? -8.036 -2.970 9.450 1.00 97.31 89 ASN A C 1
ATOM 719 O O . ASN A 1 89 ? -7.139 -3.707 9.861 1.00 97.31 89 ASN A O 1
ATOM 723 N N . TRP A 1 90 ? -8.110 -2.587 8.169 1.00 98.56 90 TRP A N 1
ATOM 724 C CA . TRP A 1 90 ? -7.131 -2.981 7.159 1.00 98.56 90 TRP A CA 1
ATOM 725 C C . TRP A 1 90 ? -5.723 -2.518 7.577 1.00 98.56 90 TRP A C 1
ATOM 727 O O . TRP A 1 90 ? -5.533 -1.329 7.860 1.00 98.56 90 TRP A O 1
ATOM 737 N N . PRO A 1 91 ? -4.709 -3.410 7.599 1.00 98.44 91 PRO A N 1
ATOM 738 C CA . PRO A 1 91 ? -3.374 -3.083 8.101 1.00 98.44 91 PRO A CA 1
ATOM 739 C C . PRO A 1 91 ? -2.721 -1.876 7.426 1.00 98.44 91 PRO A C 1
ATOM 741 O O . PRO A 1 91 ? -1.923 -1.181 8.055 1.00 98.44 91 PRO A O 1
ATOM 744 N N . GLY A 1 92 ? -3.074 -1.586 6.172 1.00 97.81 92 GLY A N 1
ATOM 745 C CA . GLY A 1 92 ? -2.507 -0.468 5.428 1.00 97.81 92 GLY A CA 1
ATOM 746 C C . GLY A 1 92 ? -2.923 0.928 5.898 1.00 97.81 92 GLY A C 1
ATOM 747 O O . GLY A 1 92 ? -2.206 1.877 5.574 1.00 97.81 92 GLY A O 1
ATOM 748 N N . LEU A 1 93 ? -3.998 1.053 6.693 1.00 98.19 93 LEU A N 1
ATOM 749 C CA . LEU A 1 93 ? -4.452 2.322 7.297 1.00 98.19 93 LEU A CA 1
ATOM 750 C C . LEU A 1 93 ? -3.711 2.684 8.584 1.00 98.19 93 LEU A C 1
ATOM 752 O O . LEU A 1 93 ? -3.946 3.745 9.167 1.00 98.19 93 LEU A O 1
ATOM 756 N N . ARG A 1 94 ? -2.841 1.798 9.074 1.00 97.94 94 ARG A N 1
ATOM 757 C CA . ARG A 1 94 ? -2.118 2.038 10.318 1.00 97.94 94 ARG A CA 1
ATOM 758 C C . ARG A 1 94 ? -1.315 3.344 10.242 1.00 97.94 94 ARG A C 1
ATOM 760 O O . ARG A 1 94 ? -0.588 3.536 9.264 1.00 97.94 94 ARG A O 1
ATOM 767 N N . PRO A 1 95 ? -1.358 4.205 11.280 1.00 97.25 95 PRO A N 1
ATOM 768 C CA . PRO A 1 95 ? -0.647 5.485 11.276 1.00 97.25 95 PRO A CA 1
ATOM 769 C C . PRO A 1 95 ? 0.843 5.350 10.962 1.00 97.25 95 PRO A C 1
ATOM 771 O O . PRO A 1 95 ? 1.407 6.175 10.247 1.00 97.25 95 PRO A O 1
ATOM 774 N N . GLU A 1 96 ? 1.473 4.268 11.424 1.00 97.44 96 GLU A N 1
ATOM 775 C CA . GLU A 1 96 ? 2.896 4.031 11.193 1.00 97.44 96 GLU A CA 1
ATOM 776 C C . GLU A 1 96 ? 3.228 3.766 9.713 1.00 97.44 96 GLU A C 1
ATOM 778 O O . GLU A 1 96 ? 4.349 4.033 9.290 1.00 97.44 96 GLU A O 1
ATOM 783 N N . ARG A 1 97 ? 2.266 3.281 8.912 1.00 97.62 97 ARG A N 1
ATOM 784 C CA . ARG A 1 97 ? 2.449 2.957 7.483 1.00 97.62 97 ARG A CA 1
ATOM 785 C C . ARG A 1 97 ? 2.210 4.135 6.542 1.00 97.62 97 ARG A C 1
ATOM 787 O O . ARG A 1 97 ? 2.576 4.056 5.375 1.00 97.62 97 ARG A O 1
ATOM 794 N N . GLN A 1 98 ? 1.639 5.224 7.047 1.00 96.31 98 GLN A N 1
ATOM 795 C CA . GLN A 1 98 ? 1.449 6.492 6.329 1.00 96.31 98 GLN A CA 1
ATOM 796 C C . GLN A 1 98 ? 2.308 7.630 6.905 1.00 96.31 98 GLN A C 1
ATOM 798 O O . GLN A 1 98 ? 2.173 8.784 6.511 1.00 96.31 98 GLN A O 1
ATOM 803 N N . SER A 1 99 ? 3.193 7.310 7.851 1.00 96.88 99 SER A N 1
ATOM 804 C CA . SER A 1 99 ? 4.008 8.292 8.559 1.00 96.88 99 SER A CA 1
ATOM 805 C C . SER A 1 99 ? 5.056 8.944 7.643 1.00 96.88 99 SER A C 1
ATOM 807 O O . SER A 1 99 ? 5.779 8.225 6.943 1.00 96.88 99 SER A O 1
ATOM 809 N N . PRO A 1 100 ? 5.267 10.273 7.733 1.00 97.31 100 PRO A N 1
ATOM 810 C CA . PRO A 1 100 ? 6.378 10.961 7.068 1.00 97.31 100 PRO A CA 1
ATOM 811 C C . PRO A 1 100 ? 7.767 10.417 7.428 1.00 97.31 100 PRO A C 1
ATOM 813 O O . PRO A 1 100 ? 8.722 10.605 6.679 1.00 97.31 100 PRO A O 1
ATOM 816 N N . THR A 1 101 ? 7.900 9.686 8.540 1.00 97.75 101 THR A N 1
ATOM 817 C CA . THR A 1 101 ? 9.150 9.000 8.914 1.00 97.75 101 THR A CA 1
ATOM 818 C C . THR A 1 101 ? 9.585 7.941 7.896 1.00 97.75 101 THR A C 1
ATOM 820 O O . THR A 1 101 ? 10.733 7.512 7.919 1.00 97.75 101 THR A O 1
ATOM 823 N N . LEU A 1 102 ? 8.690 7.504 7.003 1.00 98.19 102 LEU A N 1
ATOM 824 C CA . LEU A 1 102 ? 8.991 6.560 5.923 1.00 98.19 102 LEU A CA 1
ATOM 825 C C . LEU A 1 102 ? 9.540 7.234 4.656 1.00 98.19 102 LEU A C 1
ATOM 827 O O . LEU A 1 102 ? 9.872 6.531 3.701 1.00 98.19 102 LEU A O 1
ATOM 831 N N . ARG A 1 103 ? 9.638 8.570 4.617 1.00 98.19 103 ARG A N 1
ATOM 832 C CA . ARG A 1 103 ? 10.010 9.322 3.409 1.00 98.19 103 ARG A CA 1
ATOM 833 C C . ARG A 1 103 ? 11.358 8.893 2.836 1.00 98.19 103 ARG A C 1
ATOM 835 O O . ARG A 1 103 ? 11.433 8.595 1.646 1.00 98.19 103 ARG A O 1
ATOM 842 N N . ASP A 1 104 ? 12.387 8.797 3.672 1.00 98.12 104 ASP A N 1
ATOM 843 C CA . ASP A 1 104 ? 13.725 8.396 3.223 1.00 98.12 104 ASP A CA 1
ATOM 844 C C . ASP A 1 104 ? 13.722 6.958 2.690 1.00 98.12 104 ASP A C 1
ATOM 846 O O . ASP A 1 104 ? 14.250 6.687 1.612 1.00 98.12 104 ASP A O 1
ATOM 850 N N . HIS A 1 105 ? 13.019 6.048 3.375 1.00 97.75 105 HIS A N 1
ATOM 851 C CA . HIS A 1 105 ? 12.868 4.663 2.930 1.00 97.75 105 HIS A CA 1
ATOM 852 C C . HIS A 1 105 ? 12.182 4.564 1.558 1.00 97.75 105 HIS A C 1
ATOM 854 O O . HIS A 1 105 ? 12.620 3.803 0.692 1.00 97.75 105 HIS A O 1
ATOM 860 N N . LEU A 1 106 ? 11.133 5.362 1.338 1.00 98.06 106 LEU A N 1
ATOM 861 C CA . LEU A 1 106 ? 10.427 5.444 0.063 1.00 98.06 106 LEU A CA 1
ATOM 862 C C . LEU A 1 106 ? 11.339 5.973 -1.059 1.00 98.06 106 LEU A C 1
ATOM 864 O O . LEU A 1 106 ? 11.384 5.378 -2.137 1.00 98.06 106 LEU A O 1
ATOM 868 N N . ILE A 1 107 ? 12.099 7.044 -0.803 1.00 97.88 107 ILE A N 1
ATOM 869 C CA . ILE A 1 107 ? 13.051 7.630 -1.765 1.00 97.88 107 ILE A CA 1
ATOM 870 C C . ILE A 1 107 ? 14.132 6.613 -2.145 1.00 97.88 107 ILE A C 1
ATOM 872 O O . ILE A 1 107 ? 14.405 6.395 -3.329 1.00 97.88 107 ILE A O 1
ATOM 876 N N . GLU A 1 108 ? 14.728 5.946 -1.157 1.00 97.81 108 GLU A N 1
ATOM 877 C CA . GLU A 1 108 ? 15.747 4.924 -1.388 1.00 97.81 108 GLU A CA 1
ATOM 878 C C . GLU A 1 108 ? 15.205 3.736 -2.187 1.00 97.81 108 GLU A C 1
ATOM 880 O O . GLU A 1 108 ? 15.875 3.229 -3.093 1.00 97.81 108 GLU A O 1
ATOM 885 N N . ALA A 1 109 ? 13.997 3.271 -1.861 1.00 97.44 109 ALA A N 1
ATOM 886 C CA . ALA A 1 109 ? 13.347 2.183 -2.576 1.00 97.44 109 ALA A CA 1
ATOM 887 C C . ALA A 1 109 ? 13.076 2.551 -4.042 1.00 97.44 109 ALA A C 1
ATOM 889 O O . ALA A 1 109 ? 13.397 1.763 -4.939 1.00 97.44 109 ALA A O 1
ATOM 890 N N . HIS A 1 110 ? 12.603 3.773 -4.287 1.00 96.25 110 HIS A N 1
ATOM 891 C CA . HIS A 1 110 ? 12.391 4.304 -5.628 1.00 96.25 110 HIS A CA 1
ATOM 892 C C . HIS A 1 110 ? 13.703 4.385 -6.424 1.00 96.25 110 HIS A C 1
ATOM 894 O O . HIS A 1 110 ? 13.780 3.905 -7.556 1.00 96.25 110 HIS A O 1
ATOM 900 N N . ALA A 1 111 ? 14.773 4.923 -5.830 1.00 96.62 111 ALA A N 1
ATOM 901 C CA . ALA A 1 111 ? 16.088 5.006 -6.470 1.00 96.62 111 ALA A CA 1
ATOM 902 C C . ALA A 1 111 ? 16.674 3.617 -6.785 1.00 96.62 111 ALA A C 1
ATOM 904 O O . ALA A 1 111 ? 17.289 3.401 -7.833 1.00 96.62 111 ALA A O 1
ATOM 905 N N . ARG A 1 112 ? 16.476 2.643 -5.888 1.00 96.38 112 ARG A N 1
ATOM 906 C CA . ARG A 1 112 ? 16.889 1.247 -6.090 1.00 96.38 112 ARG A CA 1
ATOM 907 C C . ARG A 1 112 ? 16.144 0.605 -7.257 1.00 96.38 112 ARG A C 1
ATOM 909 O O . ARG A 1 112 ? 16.770 -0.091 -8.054 1.00 96.38 112 ARG A O 1
ATOM 916 N N . PHE A 1 113 ? 14.836 0.833 -7.357 1.00 95.12 113 PHE A N 1
ATOM 917 C CA . PHE A 1 113 ? 14.025 0.333 -8.463 1.00 95.12 113 PHE A CA 1
ATOM 918 C C . PHE A 1 113 ? 14.444 0.960 -9.796 1.00 95.12 113 PHE A C 1
ATOM 920 O O . PHE A 1 113 ? 14.708 0.226 -10.744 1.00 95.12 113 PHE A O 1
ATOM 927 N N . ALA A 1 114 ? 14.600 2.288 -9.847 1.00 93.06 114 ALA A N 1
ATOM 928 C CA . ALA A 1 114 ? 15.019 3.004 -11.053 1.00 93.06 114 ALA A CA 1
ATOM 929 C C . ALA A 1 114 ? 16.359 2.485 -11.602 1.00 93.06 114 ALA A C 1
ATOM 931 O O . ALA A 1 114 ? 16.477 2.220 -12.796 1.00 93.06 114 ALA A O 1
ATOM 932 N N . ARG A 1 115 ? 17.342 2.253 -10.725 1.00 94.44 115 ARG A N 1
ATOM 933 C CA . ARG A 1 115 ? 18.646 1.690 -11.107 1.00 94.44 115 ARG A CA 1
ATOM 934 C C . ARG A 1 115 ? 18.523 0.287 -11.702 1.00 94.44 115 ARG A C 1
ATOM 936 O O . ARG A 1 115 ? 19.054 0.031 -12.775 1.00 94.44 115 ARG A O 1
ATOM 943 N N . LYS A 1 116 ? 17.772 -0.604 -11.044 1.00 91.81 116 LYS A N 1
ATOM 944 C CA . LYS A 1 116 ? 17.517 -1.958 -11.563 1.00 91.81 116 LYS A CA 1
ATOM 945 C C . LYS A 1 116 ? 16.804 -1.922 -12.912 1.00 91.81 116 LYS A C 1
ATOM 947 O O . LYS A 1 116 ? 17.117 -2.717 -13.791 1.00 91.81 116 LYS A O 1
ATOM 952 N N . PHE A 1 117 ? 15.851 -1.009 -13.081 1.00 88.38 117 PHE A N 1
ATOM 953 C CA . PHE A 1 117 ? 15.141 -0.846 -14.344 1.00 88.38 117 PHE A CA 1
ATOM 954 C C . PHE A 1 117 ? 16.089 -0.397 -15.467 1.00 88.38 117 PHE A C 1
ATOM 956 O O . PHE A 1 117 ? 16.078 -0.991 -16.539 1.00 88.38 117 PHE A O 1
ATOM 963 N N . GLN A 1 118 ? 16.973 0.571 -15.199 1.00 88.94 118 GLN A N 1
ATOM 964 C CA . GLN A 1 118 ? 18.009 1.017 -16.142 1.00 88.94 118 GLN A CA 1
ATOM 965 C C . GLN A 1 118 ? 19.006 -0.091 -16.510 1.00 88.94 118 GLN A C 1
ATOM 967 O O . GLN A 1 118 ? 19.399 -0.200 -17.669 1.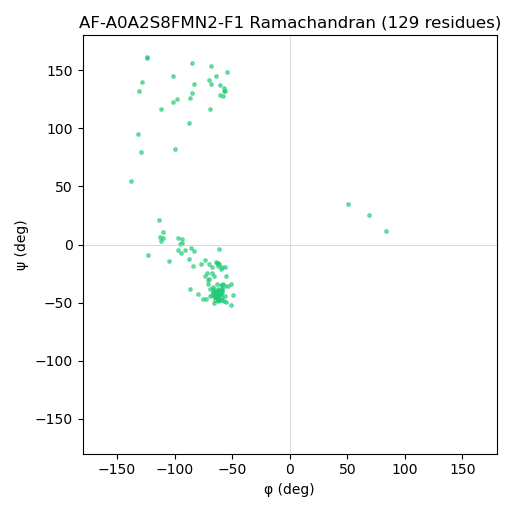00 88.94 118 GLN A O 1
ATOM 972 N N . GLU A 1 119 ? 19.412 -0.931 -15.554 1.00 90.06 119 GLU A N 1
ATOM 973 C CA . GLU A 1 119 ? 20.285 -2.086 -15.815 1.00 90.06 119 GLU A CA 1
ATOM 974 C C . GLU A 1 119 ? 19.620 -3.092 -16.766 1.00 90.06 119 GLU A C 1
ATOM 976 O O . GLU A 1 119 ? 20.252 -3.579 -17.705 1.00 90.06 119 GLU A O 1
ATOM 981 N N . VAL A 1 120 ? 18.332 -3.383 -16.552 1.00 86.12 120 VAL A N 1
ATOM 982 C CA . VAL A 1 120 ? 17.544 -4.262 -17.430 1.00 86.12 120 VAL A CA 1
ATOM 983 C C . VAL A 1 120 ? 17.386 -3.641 -18.819 1.00 86.12 120 VAL A C 1
ATOM 985 O O . VAL A 1 120 ? 17.590 -4.336 -19.813 1.00 86.12 120 VAL A O 1
ATOM 988 N N . ASP A 1 121 ? 17.072 -2.349 -18.901 1.00 85.81 121 ASP A N 1
ATOM 989 C CA . ASP A 1 121 ? 16.913 -1.642 -20.175 1.00 85.81 121 ASP A CA 1
ATOM 990 C C . ASP A 1 121 ? 18.232 -1.568 -20.955 1.00 85.81 121 ASP A C 1
ATOM 992 O O . ASP A 1 121 ? 18.266 -1.845 -22.145 1.00 85.81 121 ASP A O 1
ATOM 996 N N . THR A 1 122 ? 19.358 -1.335 -20.281 1.00 87.19 122 THR A N 1
ATOM 997 C CA . THR A 1 122 ? 20.684 -1.379 -20.919 1.00 87.19 122 THR A CA 1
ATOM 998 C C . THR A 1 122 ? 21.003 -2.784 -21.437 1.00 87.19 122 THR A C 1
ATOM 1000 O O . THR A 1 122 ? 21.528 -2.941 -22.534 1.00 87.19 122 THR A O 1
ATOM 1003 N N . LYS A 1 123 ? 20.665 -3.828 -20.668 1.00 84.12 123 LYS A N 1
ATOM 1004 C CA . LYS A 1 123 ? 20.967 -5.220 -21.026 1.00 84.12 123 LYS A CA 1
ATOM 1005 C C . LYS A 1 123 ? 20.136 -5.748 -22.201 1.00 84.12 123 LYS A C 1
ATOM 1007 O O . LYS A 1 123 ? 20.630 -6.587 -22.948 1.00 84.12 123 LYS A O 1
ATOM 1012 N N . TYR A 1 124 ? 18.882 -5.316 -22.336 1.00 81.06 124 TYR A N 1
ATOM 1013 C CA . TYR A 1 124 ? 17.933 -5.890 -23.305 1.00 81.06 124 TYR A CA 1
ATOM 1014 C C . TYR A 1 124 ? 17.330 -4.877 -24.290 1.00 81.06 124 TYR A C 1
ATOM 1016 O O . TYR A 1 124 ? 16.645 -5.274 -25.233 1.00 81.06 124 TYR A O 1
ATOM 1024 N N . GLY A 1 125 ? 17.551 -3.580 -24.090 1.00 61.81 125 GLY A N 1
ATOM 1025 C CA . GLY A 1 125 ? 17.124 -2.509 -24.993 1.00 61.81 125 GLY A CA 1
ATOM 1026 C C . GLY A 1 125 ? 17.967 -2.442 -26.266 1.00 61.81 125 GLY A C 1
ATOM 1027 O O . GLY A 1 125 ? 17.446 -2.074 -27.318 1.00 61.81 125 GLY A O 1
ATOM 1028 N N . ASP A 1 126 ? 19.223 -2.891 -26.204 1.00 57.38 126 ASP A N 1
ATOM 1029 C CA . ASP A 1 126 ? 20.115 -2.981 -27.369 1.00 57.38 126 ASP A CA 1
ATOM 1030 C C . ASP A 1 126 ? 19.695 -4.110 -28.329 1.00 57.38 126 ASP A C 1
ATOM 1032 O O . ASP A 1 126 ? 19.783 -3.982 -29.545 1.00 57.38 126 A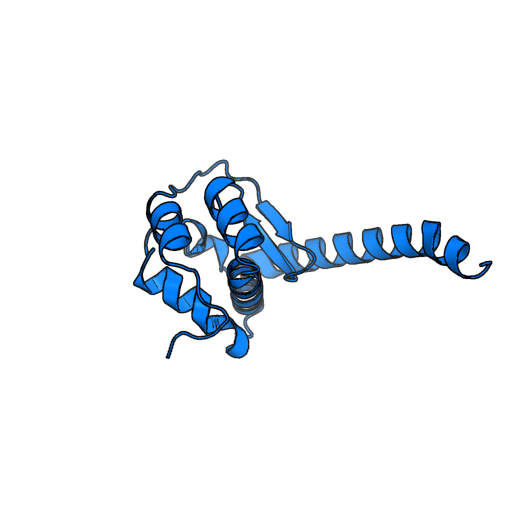SP A O 1
ATOM 1036 N N . THR A 1 127 ? 19.093 -5.186 -27.808 1.00 53.59 127 THR A N 1
ATOM 1037 C CA . THR A 1 127 ? 18.648 -6.340 -28.612 1.00 53.59 127 THR A CA 1
ATOM 1038 C C . THR A 1 127 ? 17.396 -6.059 -29.456 1.00 53.59 127 THR A C 1
ATOM 1040 O O . THR A 1 127 ? 17.061 -6.850 -30.331 1.00 53.59 127 THR A O 1
ATOM 1043 N N . ARG A 1 128 ? 16.677 -4.951 -29.210 1.00 53.44 128 ARG A N 1
ATOM 1044 C CA . ARG A 1 128 ? 15.474 -4.566 -29.981 1.00 53.44 128 ARG A CA 1
ATOM 1045 C C . ARG A 1 128 ? 15.740 -3.556 -31.097 1.00 53.44 128 ARG A C 1
ATOM 1047 O O . ARG A 1 128 ? 14.804 -3.221 -31.812 1.00 53.44 128 ARG A O 1
ATOM 1054 N N . ARG A 1 129 ? 16.967 -3.042 -31.235 1.00 52.66 129 ARG A N 1
ATOM 1055 C CA . ARG A 1 129 ? 17.333 -2.115 -32.325 1.00 52.66 129 ARG A CA 1
ATOM 1056 C C . ARG A 1 129 ? 17.881 -2.821 -33.571 1.00 52.66 129 ARG A C 1
ATOM 1058 O O . ARG A 1 129 ? 18.113 -2.150 -34.570 1.00 52.66 129 ARG A O 1
ATOM 1065 N N . GLU A 1 130 ? 18.056 -4.142 -33.521 1.00 48.59 130 GLU A N 1
ATOM 1066 C CA . GLU A 1 130 ? 18.603 -4.960 -34.617 1.00 48.59 130 GLU A CA 1
ATOM 1067 C C . GLU A 1 130 ? 17.566 -5.885 -35.302 1.00 48.59 130 GLU A C 1
ATOM 1069 O O . GLU A 1 130 ? 17.948 -6.733 -36.108 1.00 48.59 130 GLU A O 1
ATOM 1074 N N . MET A 1 131 ? 16.263 -5.720 -35.030 1.00 43.22 131 MET A N 1
ATOM 1075 C CA . MET A 1 131 ? 15.159 -6.341 -35.794 1.00 43.22 131 MET A CA 1
ATOM 1076 C C . MET A 1 131 ? 14.296 -5.273 -36.457 1.00 43.22 131 MET A C 1
ATOM 1078 O O . MET A 1 131 ? 13.819 -5.539 -37.581 1.00 43.22 131 MET A O 1
#

Sequence (131 aa):
MNHPWTFPEEVLAILRQTTWDPKAICIFDGVSGGLLWSDEYPPEAMAVCFSSNNWAFRYVLAYRASLIQGEPREEFSAPWDQLVEQCPNWPGLRPERQSPTLRDHLIEAHARFARKFQEVDTKYGDTRREM

Solvent-accessible surface area (backbone atoms only — not comparable to full-atom values): 7352 Å² total; per-residue (Å²): 131,85,61,96,46,48,74,55,68,74,38,48,64,49,40,56,68,39,55,76,50,98,80,48,52,78,44,73,41,77,89,40,66,12,71,46,47,64,43,54,64,53,70,68,38,51,50,52,28,61,78,66,74,47,62,21,70,42,35,32,27,31,24,43,37,21,42,18,69,73,57,71,45,71,95,27,37,66,31,40,53,48,36,58,74,70,22,72,67,28,45,69,73,38,68,81,73,39,31,54,87,47,35,66,60,52,51,52,48,50,53,54,46,53,52,54,51,50,54,50,44,64,71,54,52,64,71,64,76,80,115

pLDDT: mean 92.51, std 12.54, range [40.31, 98.56]

Radius of gyration: 16.3 Å; Cα contacts (8 Å, |Δi|>4): 157; chains: 1; bounding box: 42×30×49 Å

Mean predicted aligned error: 4.78 Å

Nearest PDB structures (foldseek):
  6nd4-assembly1_L  TM=3.916E-01  e=8.192E+00  Saccharomyces cerevisiae BY4741
  5oql-assembly1_O  TM=3.086E-01  e=7.697E+00  Thermochaetoides thermophila DSM 1495

Foldseek 3Di:
DPDLQAADVQLLVVQLPFADDPPWDWAADQVLLFIDTPRQGDPSSVVVCVVVVHDNVSLLRNQLLCLLVVHGDVVSCNRVVVCVVRRVRRNCPDCVNSHVVCNVVSVVNNVVVVVVVVVVCVVCVVVVVVD